Protein AF-A0A431LFK9-F1 (afdb_monomer_lite)

Sequence (75 aa):
MRRLKQSNGIRDDILRLHRMAHTVINGAPLSEPYKEDLWEAAAALVEELQSVARACCDIADAIQPLADLEPHLED

Radius of gyration: 19.74 Å; chains: 1; bounding box: 59×20×45 Å

Structure (mmCIF, N/CA/C/O backbone):
data_AF-A0A431LFK9-F1
#
_entry.id   AF-A0A431LFK9-F1
#
loop_
_atom_site.group_PDB
_atom_site.id
_atom_site.type_symbol
_atom_site.label_atom_id
_atom_site.label_alt_id
_atom_site.label_comp_id
_atom_site.label_asym_id
_atom_site.label_entity_id
_atom_site.label_seq_id
_atom_site.pdbx_PDB_ins_code
_atom_site.Cartn_x
_atom_site.Cartn_y
_atom_site.Cartn_z
_atom_site.occupancy
_atom_site.B_iso_or_equiv
_atom_site.auth_seq_id
_atom_site.auth_comp_id
_atom_site.auth_asym_id
_atom_site.auth_atom_id
_atom_site.pdbx_PDB_model_num
ATOM 1 N N . MET A 1 1 ? 4.337 0.611 10.530 1.00 54.62 1 MET A N 1
ATOM 2 C CA . MET A 1 1 ? 3.740 1.838 9.939 1.00 54.62 1 MET A CA 1
ATOM 3 C C . MET A 1 1 ? 4.716 3.030 9.856 1.00 54.62 1 MET A C 1
ATOM 5 O O . MET A 1 1 ? 4.296 4.177 9.923 1.00 54.62 1 MET A O 1
ATOM 9 N N . ARG A 1 2 ? 6.032 2.807 9.685 1.00 52.06 2 ARG A N 1
ATOM 10 C CA . ARG A 1 2 ? 7.051 3.876 9.786 1.00 52.06 2 ARG A CA 1
ATOM 11 C C . ARG A 1 2 ? 7.143 4.776 8.533 1.00 52.06 2 ARG A C 1
ATOM 13 O O . ARG A 1 2 ? 7.632 5.893 8.651 1.00 52.06 2 ARG A O 1
ATOM 20 N N . ARG A 1 3 ? 6.651 4.322 7.367 1.00 55.31 3 ARG A N 1
ATOM 21 C CA . ARG A 1 3 ? 6.804 5.013 6.067 1.00 55.31 3 ARG A CA 1
ATOM 22 C C . ARG A 1 3 ? 5.648 5.918 5.640 1.00 55.31 3 ARG A C 1
ATOM 24 O O . ARG A 1 3 ? 5.893 6.855 4.894 1.00 55.31 3 ARG A O 1
ATOM 31 N N . LEU A 1 4 ? 4.438 5.753 6.186 1.00 53.97 4 LEU A N 1
ATOM 32 C CA . LEU A 1 4 ? 3.319 6.687 5.937 1.00 53.97 4 LEU A CA 1
ATOM 33 C C . LEU A 1 4 ? 3.618 8.131 6.397 1.00 53.97 4 LEU A C 1
ATOM 35 O O . LEU A 1 4 ? 2.900 9.056 6.039 1.00 53.97 4 LEU A O 1
ATOM 39 N N . LYS A 1 5 ? 4.679 8.325 7.193 1.00 49.47 5 LYS A N 1
ATOM 40 C CA . LYS A 1 5 ? 5.105 9.617 7.745 1.00 49.47 5 LYS A CA 1
ATOM 41 C C . LYS A 1 5 ? 6.327 10.238 7.055 1.00 49.47 5 LYS A C 1
ATOM 43 O O . LYS A 1 5 ? 6.681 11.358 7.410 1.00 49.47 5 LYS A O 1
ATOM 48 N N . GLN A 1 6 ? 7.009 9.537 6.144 1.00 52.72 6 GLN A N 1
ATOM 49 C CA . GLN A 1 6 ? 8.199 10.082 5.479 1.00 52.72 6 GLN A CA 1
ATOM 50 C C . GLN A 1 6 ? 7.827 10.701 4.132 1.00 52.72 6 GLN A C 1
ATOM 52 O O . GLN A 1 6 ? 7.058 10.131 3.367 1.00 52.72 6 GLN A O 1
ATOM 57 N N . SER A 1 7 ? 8.378 11.884 3.862 1.00 49.31 7 SER A N 1
ATOM 58 C CA . SER A 1 7 ? 8.067 12.754 2.721 1.00 49.31 7 SER A CA 1
ATOM 59 C C . SER A 1 7 ? 8.304 12.137 1.334 1.00 49.31 7 SER A C 1
ATOM 61 O O . SER A 1 7 ? 7.822 12.703 0.362 1.00 49.31 7 SER A O 1
ATOM 63 N N . ASN A 1 8 ? 8.962 10.972 1.262 1.00 59.97 8 ASN A N 1
ATOM 64 C CA . ASN A 1 8 ? 9.075 10.128 0.068 1.00 59.97 8 ASN A CA 1
ATOM 65 C C . ASN A 1 8 ? 8.333 8.797 0.301 1.00 59.97 8 ASN A C 1
ATOM 67 O O . ASN A 1 8 ? 8.958 7.764 0.541 1.00 59.97 8 ASN A O 1
ATOM 71 N N . GLY A 1 9 ? 7.003 8.857 0.382 1.00 76.94 9 GLY A N 1
ATOM 72 C CA . GLY A 1 9 ? 6.154 7.732 0.793 1.00 76.94 9 GLY A CA 1
ATOM 73 C C . GLY A 1 9 ? 5.750 6.782 -0.342 1.00 76.94 9 GLY A C 1
ATOM 74 O O . GLY A 1 9 ? 6.271 6.850 -1.449 1.00 76.94 9 GLY A O 1
ATOM 75 N N . ILE A 1 10 ? 4.716 5.971 -0.079 1.00 84.62 10 ILE A N 1
ATOM 76 C CA . ILE A 1 10 ? 4.100 4.984 -0.998 1.00 84.62 10 ILE A CA 1
ATOM 77 C C . ILE A 1 10 ? 3.861 5.536 -2.414 1.00 84.62 10 ILE A C 1
ATOM 79 O O . ILE A 1 10 ? 4.008 4.823 -3.403 1.00 84.62 10 ILE A O 1
ATOM 83 N N . ARG A 1 11 ? 3.494 6.819 -2.534 1.00 87.19 11 ARG A N 1
ATOM 84 C CA . ARG A 1 11 ? 3.305 7.486 -3.830 1.00 87.19 11 ARG A CA 1
ATOM 85 C C . ARG A 1 11 ? 4.564 7.427 -4.695 1.00 87.19 11 ARG A C 1
ATOM 87 O O . ARG A 1 11 ? 4.459 7.155 -5.889 1.00 87.19 11 ARG A O 1
ATOM 94 N N . ASP A 1 12 ? 5.723 7.715 -4.119 1.00 87.25 12 ASP A N 1
ATOM 95 C CA . ASP A 1 12 ? 6.978 7.766 -4.864 1.00 87.25 12 ASP A CA 1
ATOM 96 C C . ASP A 1 12 ? 7.402 6.366 -5.295 1.00 87.25 12 ASP A C 1
ATOM 98 O O . ASP A 1 12 ? 7.874 6.198 -6.420 1.00 87.25 12 ASP A O 1
ATOM 102 N N . ASP A 1 13 ? 7.138 5.360 -4.460 1.00 88.12 13 ASP A N 1
ATOM 103 C CA . ASP A 1 13 ? 7.356 3.953 -4.793 1.00 88.12 13 ASP A CA 1
ATOM 104 C C . ASP A 1 13 ? 6.452 3.510 -5.955 1.00 88.12 13 ASP A C 1
ATOM 106 O O . ASP A 1 13 ? 6.935 2.901 -6.910 1.00 88.12 13 ASP A O 1
ATOM 110 N N . ILE A 1 14 ? 5.173 3.910 -5.961 1.00 91.06 14 ILE A N 1
ATOM 111 C CA . ILE A 1 14 ? 4.249 3.661 -7.083 1.00 91.06 14 ILE A CA 1
ATOM 112 C C . ILE A 1 14 ? 4.730 4.363 -8.358 1.00 91.06 14 ILE A C 1
ATOM 114 O O . ILE A 1 14 ? 4.777 3.751 -9.425 1.00 91.06 14 ILE A O 1
ATOM 118 N N . LEU A 1 15 ? 5.097 5.644 -8.279 1.00 90.69 15 LEU A N 1
ATOM 119 C CA . LEU A 1 15 ? 5.576 6.404 -9.439 1.00 90.69 15 LEU A CA 1
ATOM 120 C C . LEU A 1 15 ? 6.904 5.861 -9.970 1.00 90.69 15 LEU A C 1
ATOM 122 O O . LEU A 1 15 ? 7.174 5.915 -11.172 1.00 90.69 15 LEU A O 1
ATOM 126 N N . ARG A 1 16 ? 7.757 5.345 -9.088 1.00 89.25 16 ARG A N 1
ATOM 127 C CA . ARG A 1 16 ? 8.991 4.668 -9.465 1.00 89.25 16 ARG A CA 1
ATOM 128 C C . ARG A 1 16 ? 8.695 3.351 -10.174 1.00 89.25 16 ARG A C 1
ATOM 130 O O . ARG A 1 16 ? 9.201 3.165 -11.278 1.00 89.25 16 ARG A O 1
ATOM 137 N N . LEU A 1 17 ? 7.829 2.508 -9.615 1.00 91.81 17 LEU A N 1
ATOM 138 C CA . LEU A 1 17 ? 7.378 1.266 -10.248 1.00 91.81 17 LEU A CA 1
ATOM 139 C C . LEU A 1 17 ? 6.741 1.509 -11.613 1.00 91.81 17 LEU A C 1
ATOM 141 O O . LEU A 1 17 ? 7.055 0.810 -12.572 1.00 91.81 17 LEU A O 1
ATOM 145 N N . HIS A 1 18 ? 5.907 2.542 -11.727 1.00 92.06 18 HIS A N 1
ATOM 146 C CA . HIS A 1 18 ? 5.313 2.948 -12.995 1.00 92.06 18 HIS A CA 1
ATOM 147 C C . HIS A 1 18 ? 6.383 3.270 -14.042 1.00 92.06 18 HIS A C 1
ATOM 149 O O . HIS A 1 18 ? 6.311 2.762 -15.158 1.00 92.06 18 HIS A O 1
ATOM 155 N N . ARG A 1 19 ? 7.403 4.063 -13.688 1.00 90.69 19 ARG A N 1
ATOM 156 C CA . ARG A 1 19 ? 8.509 4.385 -14.604 1.00 90.69 19 ARG A CA 1
ATOM 157 C C . ARG A 1 19 ? 9.288 3.137 -15.018 1.00 90.69 19 ARG A C 1
ATOM 159 O O . ARG A 1 19 ? 9.531 2.960 -16.207 1.00 90.69 19 ARG A O 1
ATOM 166 N N . MET A 1 20 ? 9.613 2.259 -14.068 1.00 92.19 20 MET A N 1
ATOM 167 C CA . MET A 1 20 ? 10.308 0.996 -14.347 1.00 92.19 20 MET A CA 1
ATOM 168 C C . MET A 1 20 ? 9.503 0.121 -15.318 1.00 92.19 20 MET A C 1
ATOM 170 O O . MET A 1 20 ? 10.033 -0.336 -16.330 1.00 92.19 20 MET A O 1
ATOM 174 N N . ALA A 1 21 ? 8.207 -0.060 -15.057 1.00 92.81 21 ALA A N 1
ATOM 175 C CA . ALA A 1 21 ? 7.311 -0.818 -15.925 1.00 92.81 21 ALA A CA 1
ATOM 176 C C . ALA A 1 21 ? 7.179 -0.17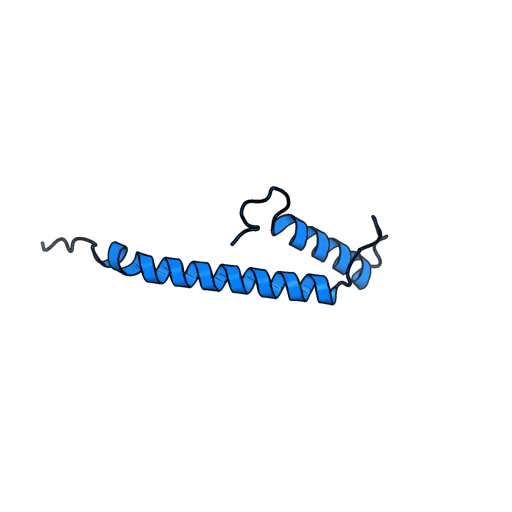3 -17.312 1.00 92.81 21 ALA A C 1
ATOM 178 O O . ALA A 1 21 ? 7.200 -0.871 -18.319 1.00 92.81 21 ALA A O 1
ATOM 179 N N . HIS A 1 22 ? 7.102 1.154 -17.386 1.00 92.06 22 HIS A N 1
ATOM 180 C CA . HIS A 1 22 ? 7.022 1.879 -18.650 1.00 92.06 22 HIS A CA 1
ATOM 181 C C . HIS A 1 22 ? 8.300 1.719 -19.491 1.00 92.06 22 HIS A C 1
ATOM 183 O O . HIS A 1 22 ? 8.224 1.621 -20.715 1.00 92.06 22 HIS A O 1
ATOM 189 N N . THR A 1 23 ? 9.475 1.634 -18.865 1.00 90.94 23 THR A N 1
ATOM 1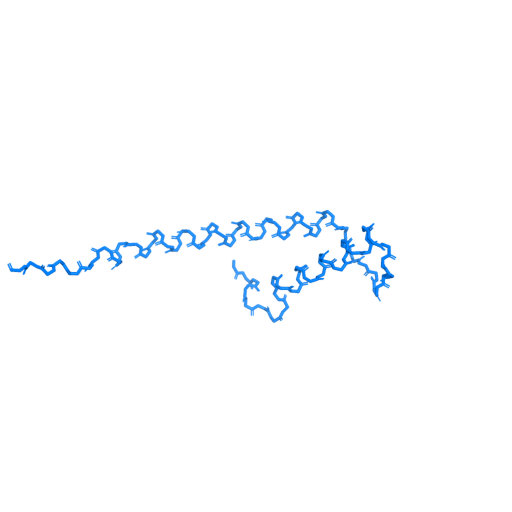90 C CA . THR A 1 23 ? 10.717 1.278 -19.566 1.00 90.94 23 THR A CA 1
ATOM 191 C C . THR A 1 23 ? 10.685 -0.161 -20.075 1.00 90.94 23 THR A C 1
ATOM 193 O O . THR A 1 23 ? 10.965 -0.386 -21.248 1.00 90.94 23 THR A O 1
ATOM 196 N N . VAL A 1 24 ? 10.313 -1.127 -19.231 1.00 89.62 24 VAL A N 1
ATOM 197 C CA . VAL A 1 24 ? 10.314 -2.555 -19.601 1.00 89.62 24 VAL A CA 1
ATOM 198 C C . VAL A 1 24 ? 9.275 -2.873 -20.680 1.00 89.62 24 VAL A C 1
ATOM 200 O O . VAL A 1 24 ? 9.567 -3.618 -21.609 1.00 89.62 24 VAL A O 1
ATOM 203 N N . ILE A 1 25 ? 8.071 -2.310 -20.572 1.00 91.31 25 ILE A N 1
ATOM 204 C CA . ILE A 1 25 ? 6.937 -2.630 -21.450 1.00 91.31 25 ILE A CA 1
ATOM 205 C C . ILE A 1 25 ? 6.962 -1.774 -22.719 1.00 91.31 25 ILE A C 1
ATOM 207 O O . ILE A 1 25 ? 6.764 -2.297 -23.812 1.00 91.31 25 ILE A O 1
ATOM 211 N N . ASN A 1 26 ? 7.215 -0.466 -22.590 1.00 91.94 26 ASN A N 1
ATOM 212 C CA . ASN A 1 26 ? 7.089 0.485 -23.701 1.00 91.94 26 ASN A CA 1
ATOM 213 C C . ASN A 1 26 ? 8.441 0.941 -24.271 1.00 91.94 26 ASN A C 1
ATOM 215 O O . ASN A 1 26 ? 8.467 1.783 -25.166 1.00 91.94 26 ASN A O 1
ATOM 219 N N . GLY A 1 27 ? 9.567 0.440 -23.753 1.00 88.69 27 GLY A N 1
ATOM 220 C CA . GLY A 1 27 ? 10.904 0.807 -24.231 1.00 88.69 27 GLY A CA 1
ATOM 221 C C 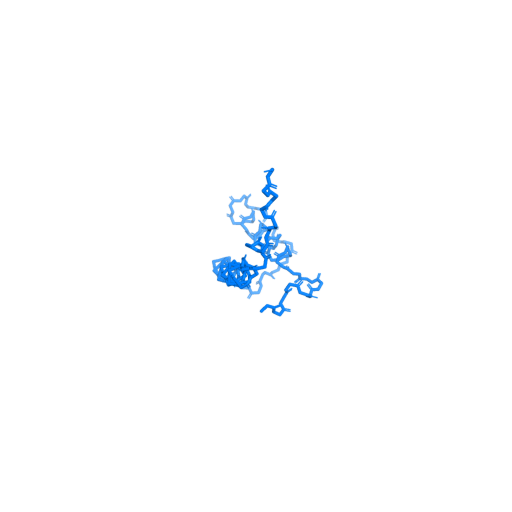. GLY A 1 27 ? 11.302 2.254 -23.926 1.00 88.69 27 GLY A C 1
ATOM 222 O O . GLY A 1 27 ? 12.168 2.810 -24.600 1.00 88.69 27 GLY A O 1
ATOM 223 N N . ALA A 1 28 ? 10.664 2.896 -22.942 1.00 88.75 28 ALA A N 1
ATOM 224 C CA . ALA A 1 28 ? 11.005 4.267 -22.576 1.00 88.75 28 ALA A CA 1
ATOM 225 C C . ALA A 1 28 ? 12.435 4.368 -22.012 1.00 88.75 28 ALA A C 1
ATOM 227 O O . ALA A 1 28 ? 12.848 3.496 -21.242 1.00 88.75 28 ALA A O 1
ATOM 228 N N . PRO A 1 29 ? 13.186 5.436 -22.339 1.00 82.75 29 PRO A N 1
ATOM 229 C CA . PRO A 1 29 ? 14.565 5.588 -21.895 1.00 82.75 29 PRO A CA 1
ATOM 230 C C . PRO A 1 29 ? 14.663 5.633 -20.367 1.00 82.75 29 PRO A C 1
ATOM 232 O O . PRO A 1 29 ? 13.868 6.295 -19.695 1.00 82.75 29 PRO A O 1
ATOM 235 N N . LEU A 1 30 ? 15.672 4.946 -19.827 1.00 77.88 30 LEU A N 1
ATOM 236 C CA . LEU A 1 30 ? 16.000 4.993 -18.406 1.00 77.88 30 LEU A CA 1
ATOM 237 C C . LEU A 1 30 ? 16.410 6.418 -18.040 1.00 77.88 30 LEU A C 1
ATOM 239 O O . LEU A 1 30 ? 17.426 6.916 -18.520 1.00 77.88 30 LEU A O 1
ATOM 243 N N . SER A 1 31 ? 15.623 7.077 -17.191 1.00 73.19 31 SER A N 1
ATOM 244 C CA . SER A 1 31 ? 16.001 8.398 -16.680 1.00 73.19 31 SER A CA 1
ATOM 245 C C . SER A 1 31 ? 17.192 8.304 -15.721 1.00 73.19 31 SER A C 1
ATOM 247 O O . SER A 1 31 ? 18.040 9.187 -15.724 1.00 73.19 31 SER A O 1
ATOM 249 N N . GLU A 1 32 ? 17.271 7.225 -14.935 1.00 72.94 32 GLU A N 1
ATOM 250 C CA . GLU A 1 32 ? 18.352 6.925 -13.989 1.00 72.94 32 GLU A CA 1
ATOM 251 C C . GLU A 1 32 ? 18.498 5.397 -13.831 1.00 72.94 32 GLU A C 1
ATOM 253 O O . GLU A 1 32 ? 17.509 4.678 -14.016 1.00 72.94 32 GLU A O 1
ATOM 258 N N . PRO A 1 33 ? 19.690 4.876 -13.476 1.00 72.94 33 PRO A N 1
ATOM 259 C CA . PRO A 1 33 ? 19.847 3.465 -13.149 1.00 72.94 33 PRO A CA 1
ATOM 260 C C . PRO A 1 33 ? 19.048 3.113 -11.889 1.00 72.94 33 PRO A C 1
ATOM 262 O O . PRO A 1 33 ? 19.212 3.734 -10.836 1.00 72.94 33 PRO A O 1
ATOM 265 N N . TYR A 1 34 ? 18.195 2.094 -11.982 1.00 77.12 34 TYR A N 1
ATOM 266 C CA . TYR A 1 34 ? 17.481 1.571 -10.820 1.00 77.12 34 TYR A CA 1
ATOM 267 C C . TYR A 1 34 ? 18.433 0.758 -9.932 1.00 77.12 34 TYR A C 1
ATOM 269 O O . TYR A 1 34 ? 19.262 0.004 -10.432 1.00 77.12 34 TYR A O 1
ATOM 277 N N . LYS A 1 35 ? 18.320 0.921 -8.606 1.00 80.00 35 LYS A N 1
ATOM 278 C CA . LYS A 1 35 ? 19.124 0.168 -7.622 1.00 80.00 35 LYS A CA 1
ATOM 279 C C . LYS A 1 35 ? 18.627 -1.257 -7.364 1.00 80.00 35 LYS A C 1
ATOM 281 O O . LYS A 1 35 ? 19.384 -2.050 -6.824 1.00 80.00 35 LYS A O 1
ATOM 286 N N . GLU A 1 36 ? 17.370 -1.536 -7.687 1.00 83.12 36 GLU A N 1
ATOM 287 C CA . GLU A 1 36 ? 16.715 -2.825 -7.456 1.00 83.12 36 GLU A CA 1
ATOM 288 C C . GLU A 1 36 ? 15.911 -3.206 -8.702 1.00 83.12 36 GLU A C 1
ATOM 290 O O . GLU A 1 36 ? 15.539 -2.323 -9.494 1.00 83.12 36 GLU A O 1
ATOM 295 N N . ASP A 1 37 ? 15.638 -4.497 -8.862 1.00 90.00 37 ASP A N 1
ATOM 296 C CA . ASP A 1 37 ? 14.897 -5.017 -10.005 1.00 90.00 37 ASP A CA 1
ATOM 297 C C . ASP A 1 37 ? 13.390 -4.728 -9.902 1.00 90.00 37 ASP A C 1
ATOM 299 O O . ASP A 1 37 ? 12.823 -4.563 -8.821 1.00 90.00 37 ASP A O 1
ATOM 303 N N . LEU A 1 38 ? 12.707 -4.682 -11.053 1.00 90.62 38 LEU A N 1
ATOM 304 C CA . LEU A 1 38 ? 11.270 -4.374 -11.136 1.00 90.62 38 LEU A CA 1
ATOM 305 C C . LEU A 1 38 ? 10.415 -5.310 -10.273 1.00 90.62 38 LEU A C 1
ATOM 307 O O . LEU A 1 38 ? 9.515 -4.849 -9.572 1.00 90.62 38 LEU A O 1
ATOM 311 N N . TRP A 1 39 ? 10.684 -6.614 -10.308 1.00 93.31 39 TRP A N 1
ATOM 312 C CA . TRP A 1 39 ? 9.908 -7.581 -9.529 1.00 93.31 39 TRP A CA 1
ATOM 313 C C . TRP A 1 39 ? 10.177 -7.470 -8.026 1.00 93.31 39 TRP A C 1
ATOM 315 O O . TRP A 1 39 ? 9.252 -7.668 -7.243 1.00 93.31 39 TRP A O 1
ATOM 325 N N . GLU A 1 40 ? 11.398 -7.117 -7.616 1.00 92.12 40 GLU A N 1
ATOM 326 C CA . GLU A 1 40 ? 11.746 -6.920 -6.204 1.00 92.12 40 GLU A CA 1
ATOM 327 C C . GLU A 1 40 ? 11.049 -5.680 -5.651 1.00 92.12 40 GLU A C 1
ATOM 329 O O . GLU A 1 40 ? 10.370 -5.761 -4.626 1.00 92.12 40 GLU A O 1
ATOM 334 N N . ALA A 1 41 ? 11.122 -4.563 -6.385 1.00 90.62 41 ALA A N 1
ATOM 335 C CA . ALA A 1 41 ? 10.408 -3.333 -6.053 1.00 90.62 41 ALA A CA 1
ATOM 336 C C . ALA A 1 41 ? 8.894 -3.576 -5.935 1.00 90.62 41 ALA A C 1
ATOM 338 O O . ALA A 1 41 ? 8.244 -3.097 -5.004 1.00 90.62 41 ALA A O 1
ATOM 339 N N . ALA A 1 42 ? 8.325 -4.344 -6.871 1.00 93.06 42 ALA A N 1
ATOM 340 C CA . ALA A 1 42 ? 6.901 -4.655 -6.885 1.00 93.06 42 ALA A CA 1
ATOM 341 C C . ALA A 1 42 ? 6.504 -5.535 -5.694 1.00 93.06 42 ALA A C 1
ATOM 343 O O . ALA A 1 42 ? 5.521 -5.235 -5.018 1.00 93.06 42 ALA A O 1
ATOM 344 N N . ALA A 1 43 ? 7.271 -6.592 -5.415 1.00 93.44 43 ALA A N 1
ATOM 345 C CA . ALA A 1 43 ? 7.013 -7.493 -4.297 1.00 93.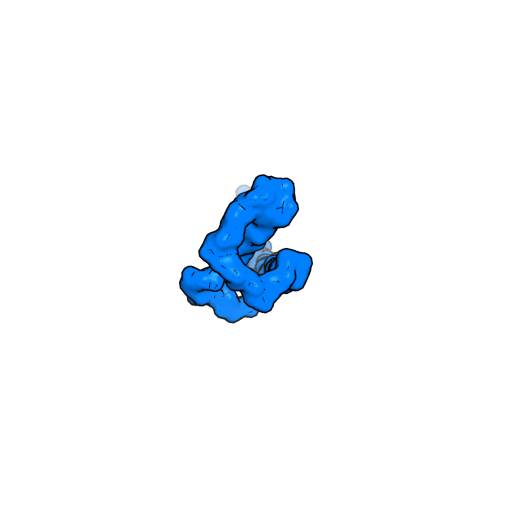44 43 ALA A CA 1
ATOM 346 C C . ALA A 1 43 ? 7.076 -6.757 -2.952 1.00 93.44 43 ALA A C 1
ATOM 348 O O . ALA A 1 43 ? 6.160 -6.894 -2.140 1.00 93.44 43 ALA A O 1
ATOM 349 N N . ALA A 1 44 ? 8.098 -5.920 -2.754 1.00 90.44 44 ALA A N 1
ATOM 350 C CA . ALA A 1 44 ? 8.255 -5.124 -1.542 1.00 90.44 44 ALA A CA 1
ATOM 351 C C . ALA A 1 44 ? 7.080 -4.154 -1.336 1.00 90.44 44 ALA A C 1
ATOM 353 O O . ALA A 1 44 ? 6.523 -4.079 -0.238 1.00 90.44 44 ALA A O 1
ATOM 354 N N . LEU A 1 45 ? 6.649 -3.451 -2.393 1.00 91.56 45 LEU A N 1
ATOM 355 C CA . LEU A 1 45 ? 5.511 -2.539 -2.289 1.00 91.56 45 LEU A CA 1
ATOM 356 C C . LEU A 1 45 ? 4.199 -3.287 -2.005 1.00 91.56 45 LEU A C 1
ATOM 358 O O . LEU A 1 45 ? 3.385 -2.814 -1.213 1.00 91.56 45 LEU A O 1
ATOM 362 N N . VAL A 1 46 ? 3.984 -4.454 -2.621 1.00 94.25 46 VAL A N 1
ATOM 363 C CA . VAL A 1 46 ? 2.807 -5.294 -2.346 1.00 94.25 46 VAL A CA 1
ATOM 364 C C . VAL A 1 46 ? 2.779 -5.729 -0.882 1.00 94.25 46 VAL A C 1
ATOM 366 O O . VAL A 1 46 ? 1.744 -5.586 -0.231 1.00 94.25 46 VAL A O 1
ATOM 369 N N . GLU A 1 47 ? 3.896 -6.220 -0.345 1.00 92.88 47 GLU A N 1
ATOM 370 C CA . GLU A 1 47 ? 3.997 -6.629 1.059 1.00 92.88 47 GLU A CA 1
ATOM 371 C C . GLU A 1 47 ? 3.681 -5.463 2.007 1.00 92.88 47 GLU A C 1
ATOM 373 O O . GLU A 1 47 ? 2.9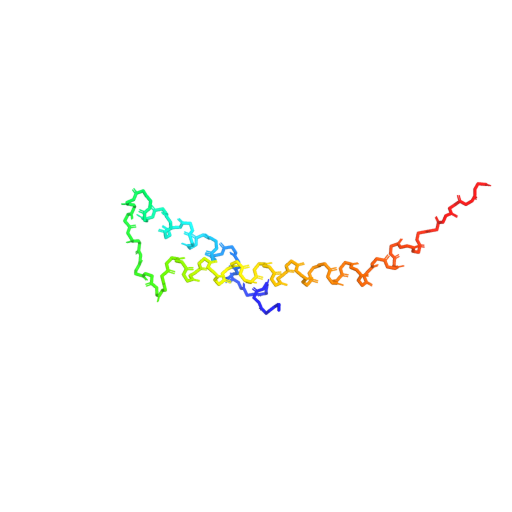03 -5.612 2.959 1.00 92.88 47 GLU A O 1
ATOM 378 N N . GLU A 1 48 ? 4.232 -4.283 1.723 1.00 89.38 48 GLU A N 1
ATOM 379 C CA . GLU A 1 48 ? 3.990 -3.086 2.520 1.00 89.38 48 GLU A CA 1
ATOM 380 C C . GLU A 1 48 ? 2.520 -2.651 2.469 1.00 89.38 48 GLU A C 1
ATOM 382 O O . GLU A 1 48 ? 1.917 -2.420 3.520 1.00 89.38 48 GLU A O 1
ATOM 387 N N . LEU A 1 49 ? 1.912 -2.590 1.282 1.00 91.44 49 LEU A N 1
ATOM 388 C CA . LEU A 1 49 ? 0.501 -2.226 1.123 1.00 91.44 49 LEU A CA 1
ATOM 389 C C . LEU A 1 49 ? -0.424 -3.205 1.846 1.00 91.44 49 LEU A C 1
ATOM 391 O O . LEU A 1 49 ? -1.358 -2.782 2.524 1.00 91.44 49 LEU A O 1
ATOM 395 N N . GLN A 1 50 ? -0.145 -4.505 1.764 1.00 94.88 50 GLN A N 1
ATOM 396 C CA . GLN A 1 50 ? -0.898 -5.511 2.508 1.00 94.88 50 GLN A CA 1
ATOM 397 C C . GLN A 1 50 ? -0.730 -5.348 4.023 1.00 94.88 50 GLN A C 1
ATOM 399 O O . GLN A 1 50 ? -1.680 -5.546 4.776 1.00 94.88 50 GLN A O 1
ATOM 404 N N . SER A 1 51 ? 0.466 -4.979 4.485 1.00 91.31 51 SER A N 1
ATOM 405 C CA . SER A 1 51 ? 0.731 -4.694 5.898 1.00 91.31 51 SER A CA 1
ATOM 406 C C . SER A 1 51 ? -0.060 -3.482 6.387 1.00 91.31 51 SER A C 1
ATOM 408 O O . SER A 1 51 ? -0.668 -3.530 7.456 1.00 91.31 51 SER A O 1
ATOM 410 N N . VAL A 1 52 ? -0.119 -2.420 5.580 1.00 89.69 52 VAL A N 1
ATOM 411 C CA . VAL A 1 52 ? -0.941 -1.237 5.863 1.00 89.69 52 VAL A CA 1
ATOM 412 C C . VAL A 1 52 ? -2.424 -1.595 5.881 1.00 89.69 52 VAL A C 1
ATOM 414 O O . VAL A 1 52 ? -3.111 -1.209 6.820 1.00 89.69 52 VAL A O 1
ATOM 417 N N . ALA A 1 53 ? -2.907 -2.363 4.902 1.00 93.50 53 ALA A N 1
ATOM 418 C CA . ALA A 1 53 ? -4.302 -2.790 4.840 1.00 93.50 53 ALA A CA 1
ATOM 419 C C . ALA A 1 53 ? -4.709 -3.584 6.089 1.00 93.50 53 ALA A C 1
ATOM 421 O O . ALA A 1 53 ? -5.715 -3.254 6.709 1.00 93.50 53 ALA A O 1
ATOM 422 N N . ARG A 1 54 ? -3.890 -4.560 6.507 1.00 96.00 54 ARG A N 1
ATOM 423 C CA . ARG A 1 54 ? -4.108 -5.318 7.750 1.00 96.00 54 ARG A CA 1
ATOM 424 C C . ARG A 1 54 ? -4.184 -4.400 8.965 1.00 96.00 54 ARG A C 1
ATOM 426 O O . ARG A 1 54 ? -5.156 -4.463 9.700 1.00 96.00 54 ARG A O 1
ATOM 433 N N . ALA A 1 55 ? -3.227 -3.485 9.115 1.00 94.06 55 ALA A N 1
ATOM 434 C CA . ALA A 1 55 ? -3.238 -2.539 10.227 1.00 94.06 55 ALA A CA 1
ATOM 435 C C . ALA A 1 55 ? -4.482 -1.631 10.218 1.00 94.06 55 ALA A C 1
ATOM 437 O O . ALA A 1 55 ? -5.017 -1.318 11.275 1.00 94.06 55 ALA A O 1
ATOM 438 N N . CYS A 1 56 ? -4.953 -1.200 9.045 1.00 95.06 56 CYS A N 1
ATOM 439 C CA . CYS A 1 56 ? -6.193 -0.434 8.930 1.00 95.06 56 CYS A CA 1
ATOM 440 C C . CYS A 1 56 ? -7.420 -1.254 9.347 1.00 95.06 56 CYS A C 1
ATOM 442 O O . CYS A 1 56 ? -8.272 -0.709 10.042 1.00 95.06 56 CYS A O 1
ATOM 444 N N . CYS A 1 57 ? -7.496 -2.531 8.962 1.00 97.44 57 CYS A N 1
ATOM 445 C CA . CYS A 1 57 ? -8.546 -3.441 9.422 1.00 97.44 57 CYS A CA 1
ATOM 446 C C . CYS A 1 57 ? -8.494 -3.625 10.943 1.00 97.44 57 CYS A C 1
ATOM 448 O O . CYS A 1 57 ? -9.498 -3.385 11.599 1.00 97.44 57 CYS A O 1
ATOM 450 N N . ASP A 1 58 ? -7.320 -3.915 11.512 1.00 97.19 58 ASP A N 1
ATOM 451 C CA . ASP A 1 58 ? -7.150 -4.090 12.961 1.00 97.19 58 ASP A CA 1
ATOM 452 C C . ASP A 1 58 ? -7.583 -2.835 13.743 1.00 97.19 58 ASP A C 1
ATOM 454 O O . ASP A 1 58 ? -8.207 -2.918 14.800 1.00 97.19 58 ASP A O 1
ATOM 458 N N . ILE A 1 59 ? -7.257 -1.648 13.219 1.00 96.81 59 ILE A N 1
ATOM 459 C CA . ILE A 1 59 ? -7.672 -0.366 13.802 1.00 96.81 59 ILE A CA 1
ATOM 460 C C . ILE A 1 59 ? -9.187 -0.179 13.687 1.00 96.81 59 ILE A C 1
ATOM 462 O O . ILE A 1 59 ? -9.807 0.276 14.645 1.00 96.81 59 ILE A O 1
ATOM 466 N N . ALA A 1 60 ? -9.783 -0.500 12.537 1.00 96.94 60 ALA A N 1
ATOM 467 C CA . ALA A 1 60 ? -11.225 -0.400 12.341 1.00 96.94 60 ALA A CA 1
ATOM 468 C C . ALA A 1 60 ? -11.975 -1.328 13.305 1.00 96.94 60 ALA A C 1
ATOM 470 O O . ALA A 1 60 ? -12.872 -0.864 14.004 1.00 96.94 60 ALA A O 1
ATOM 471 N N . ASP A 1 61 ? -11.537 -2.580 13.430 1.00 97.69 61 ASP A N 1
ATOM 472 C CA . ASP A 1 61 ? -12.107 -3.563 14.354 1.00 97.69 61 ASP A CA 1
ATOM 473 C C . ASP A 1 61 ? -11.992 -3.099 15.813 1.00 97.69 61 ASP A C 1
ATOM 475 O O . ASP A 1 61 ? -12.925 -3.256 16.599 1.00 97.69 61 ASP A O 1
ATOM 479 N N . ALA A 1 62 ? -10.877 -2.462 16.183 1.00 97.00 62 ALA A N 1
ATOM 480 C CA . ALA A 1 62 ? -10.691 -1.899 17.520 1.00 97.00 62 ALA A CA 1
ATOM 481 C C . ALA A 1 62 ? -11.588 -0.679 17.803 1.00 97.00 62 ALA A C 1
ATOM 483 O O . ALA A 1 62 ? -11.912 -0.412 18.961 1.00 97.00 62 ALA A O 1
ATOM 484 N N . ILE A 1 63 ? -11.970 0.079 16.769 1.00 96.81 63 ILE A N 1
ATOM 485 C CA . ILE A 1 63 ? -12.822 1.273 16.880 1.00 96.81 63 ILE A CA 1
ATOM 486 C C . ILE A 1 63 ? -14.310 0.919 16.746 1.00 96.81 63 ILE A C 1
ATOM 488 O O . ILE A 1 63 ? -15.138 1.648 17.290 1.00 96.81 63 ILE A O 1
ATOM 492 N N . GLN A 1 64 ? -14.665 -0.195 16.097 1.00 96.25 64 GLN A N 1
ATOM 493 C CA . GLN A 1 64 ? -16.051 -0.622 15.870 1.00 96.25 64 GLN A CA 1
ATOM 494 C C . GLN A 1 64 ? -16.934 -0.585 17.134 1.00 96.25 64 GLN A C 1
ATOM 496 O O . GLN A 1 64 ? -18.022 -0.020 17.052 1.00 96.25 64 GLN A O 1
ATOM 501 N N . PRO A 1 65 ? -16.478 -1.023 18.328 1.00 95.69 65 PRO A N 1
ATOM 502 C CA . PRO A 1 65 ? -17.293 -0.932 19.539 1.00 95.69 65 PRO A CA 1
ATOM 503 C C . PRO A 1 65 ? -17.699 0.496 19.917 1.00 95.69 65 PRO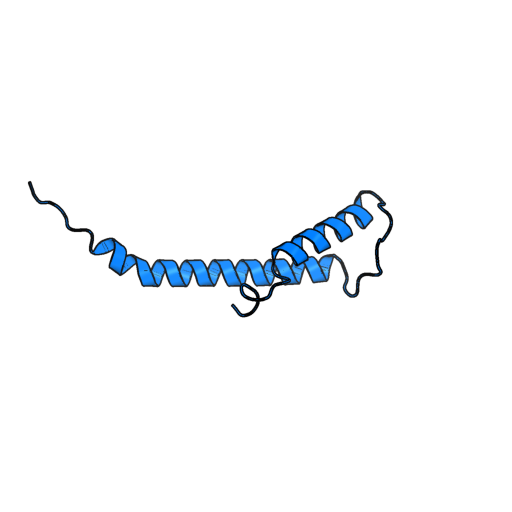 A C 1
ATOM 505 O O . PRO A 1 65 ? -18.707 0.681 20.584 1.00 95.69 65 PRO A O 1
ATOM 508 N N . LEU A 1 66 ? -16.922 1.511 19.523 1.00 94.00 66 LEU A N 1
ATOM 509 C CA . LEU A 1 66 ? -17.271 2.918 19.740 1.00 94.00 66 LEU A CA 1
ATOM 510 C C . LEU A 1 66 ? -18.359 3.386 18.772 1.00 94.00 66 LEU A C 1
ATOM 512 O O . LEU A 1 66 ? -19.173 4.223 19.148 1.00 94.00 66 LEU A O 1
ATOM 516 N N . ALA A 1 67 ? -18.365 2.863 17.544 1.00 91.44 67 ALA A N 1
ATOM 517 C CA . ALA A 1 67 ? -19.442 3.109 16.590 1.00 91.44 67 ALA A CA 1
ATOM 518 C C . ALA A 1 67 ? -20.749 2.452 17.062 1.00 91.44 67 ALA A C 1
ATOM 520 O O . ALA A 1 67 ? -21.807 3.060 16.959 1.00 91.44 67 ALA A O 1
ATOM 521 N N . ASP A 1 68 ? -20.660 1.270 17.676 1.00 92.69 68 ASP A N 1
ATOM 522 C CA . ASP A 1 68 ? -21.813 0.534 18.211 1.00 92.69 68 ASP A CA 1
ATOM 523 C C . ASP A 1 68 ? -22.457 1.209 19.442 1.00 92.69 68 ASP A C 1
ATOM 525 O O . ASP A 1 68 ? -23.548 0.825 19.860 1.00 92.69 68 ASP A O 1
ATOM 529 N N . LEU A 1 69 ? -21.821 2.240 20.018 1.00 91.06 69 LEU A N 1
ATOM 530 C CA . LEU A 1 69 ? -22.418 3.093 21.057 1.00 91.06 69 LEU A CA 1
ATOM 531 C C . LEU A 1 69 ? -23.457 4.083 20.500 1.00 91.06 69 LEU A C 1
ATOM 533 O O . LEU A 1 69 ? -23.908 4.960 21.242 1.00 91.06 69 LEU A O 1
ATOM 537 N N . GLU A 1 70 ? -23.814 3.988 19.215 1.00 84.62 70 GLU A N 1
ATOM 538 C CA . GLU A 1 70 ? -24.838 4.827 18.598 1.00 84.62 70 GLU A CA 1
ATOM 539 C C . GLU A 1 70 ? -26.139 4.779 19.426 1.00 84.62 70 GLU A C 1
ATOM 541 O O . GLU A 1 70 ? -26.716 3.704 19.628 1.00 84.62 70 GLU A O 1
ATOM 546 N N . PRO A 1 71 ? -26.614 5.921 19.962 1.00 81.88 71 PRO A N 1
ATOM 547 C CA . PRO A 1 71 ? -27.827 5.942 20.760 1.00 81.88 71 PRO A CA 1
ATOM 548 C C . PRO A 1 71 ? -29.014 5.571 19.877 1.00 81.88 71 PRO A C 1
ATOM 550 O O . PRO A 1 71 ? -29.331 6.257 18.907 1.00 81.88 71 PRO A O 1
ATOM 553 N N . HIS A 1 72 ? -29.683 4.481 20.239 1.00 72.38 72 HIS A N 1
ATOM 554 C CA . HIS A 1 72 ? -30.932 4.086 19.615 1.00 72.38 72 HIS A CA 1
ATOM 555 C C . HIS A 1 72 ? -31.981 5.050 20.174 1.00 72.38 72 HIS A C 1
ATOM 557 O O . HIS A 1 72 ? -32.348 4.952 21.344 1.00 72.38 72 HIS A O 1
ATOM 563 N N . LEU A 1 73 ? -32.378 6.053 19.388 1.00 63.34 73 LEU A N 1
ATOM 564 C CA . LEU A 1 73 ? -33.525 6.891 19.728 1.00 63.34 73 LEU A CA 1
ATOM 565 C C . LEU A 1 73 ? -34.757 5.975 19.727 1.00 63.34 73 LEU A C 1
ATOM 567 O O . LEU A 1 73 ? -35.272 5.635 18.667 1.00 63.34 73 LEU A O 1
ATOM 571 N N . GLU A 1 74 ? -35.164 5.506 20.906 1.00 58.69 74 GLU A N 1
ATOM 572 C CA . GLU A 1 74 ? -36.499 4.944 21.100 1.00 58.69 74 GLU A CA 1
ATOM 573 C C . GLU A 1 74 ? -37.502 6.106 20.973 1.00 58.69 74 GLU A C 1
ATOM 575 O O . GLU A 1 74 ? -37.393 7.088 21.712 1.00 58.69 74 GLU A O 1
ATOM 580 N N . ASP A 1 75 ? -38.406 6.011 19.988 1.00 56.53 75 ASP A N 1
ATOM 581 C CA . ASP A 1 75 ? -39.548 6.923 19.784 1.00 56.53 75 ASP A CA 1
ATOM 582 C C . ASP A 1 75 ? -40.567 6.849 20.939 1.00 56.53 75 ASP A C 1
ATOM 584 O O . ASP A 1 75 ? -40.898 5.721 21.382 1.00 56.53 75 ASP A O 1
#

pLDDT: mean 84.55, std 13.68, range [49.31, 97.69]

Foldseek 3Di:
DVAVPDPCHLVVLVVVLVVLCCCVPVVDDDPDDDPDHSVVSVVVSVVVVVVVVVVVVVVCVVCVVVVVPPDDPDD

Secondary structure (DSSP, 8-state):
--STTSSS-HHHHHHHHHHHHHHHHH----SS--SS-HHHHHHHHHHHHHHHHHHHHHHHHHHHHHHTT------